Protein AF-A0A947EYY1-F1 (afdb_monomer_lite)

Structure (mmCIF, N/CA/C/O backbone):
data_AF-A0A947EYY1-F1
#
_entry.id   AF-A0A947EYY1-F1
#
loop_
_atom_site.group_PDB
_atom_site.id
_atom_site.type_symbol
_atom_site.label_atom_id
_atom_site.label_alt_id
_atom_site.label_comp_id
_atom_site.label_asym_id
_atom_site.label_entity_id
_atom_site.label_seq_id
_atom_site.pdbx_PDB_ins_code
_atom_site.Cartn_x
_atom_site.Cartn_y
_atom_site.Cartn_z
_atom_site.occupancy
_atom_site.B_iso_or_equiv
_atom_site.auth_seq_id
_atom_site.auth_comp_id
_atom_site.auth_asym_id
_atom_site.auth_atom_id
_atom_site.pdbx_PDB_model_num
ATOM 1 N N . MET A 1 1 ? -32.341 5.706 32.722 1.00 38.75 1 MET A N 1
ATOM 2 C CA . MET A 1 1 ? -32.971 4.474 33.244 1.00 38.75 1 MET A CA 1
ATOM 3 C C . MET A 1 1 ? -33.919 3.951 32.174 1.00 38.75 1 MET A C 1
ATOM 5 O O . MET A 1 1 ? -35.055 4.393 32.112 1.00 38.75 1 MET A O 1
ATOM 9 N N . ILE A 1 2 ? -33.427 3.088 31.287 1.00 31.81 2 ILE A N 1
ATOM 10 C CA . ILE A 1 2 ? -34.260 2.183 30.488 1.00 31.81 2 ILE A CA 1
ATOM 11 C C . ILE A 1 2 ? -33.563 0.832 30.614 1.00 31.81 2 ILE A C 1
ATOM 13 O O . ILE A 1 2 ? -32.453 0.639 30.130 1.00 31.81 2 ILE A O 1
ATOM 17 N N . THR A 1 3 ? -34.160 -0.021 31.432 1.00 40.16 3 THR A N 1
ATOM 18 C CA . THR A 1 3 ? -33.801 -1.420 31.645 1.00 40.16 3 THR A CA 1
ATOM 19 C C . THR A 1 3 ? -34.620 -2.250 30.673 1.00 40.16 3 THR A C 1
ATOM 21 O O . THR A 1 3 ? -35.830 -2.352 30.870 1.00 40.16 3 THR A O 1
ATOM 24 N N . ASP A 1 4 ? -33.971 -2.860 29.684 1.00 35.84 4 ASP A N 1
ATOM 25 C CA . ASP A 1 4 ? -34.603 -3.885 28.860 1.00 35.84 4 ASP A CA 1
ATOM 26 C C . ASP A 1 4 ? -34.279 -5.281 29.393 1.00 35.84 4 ASP A C 1
ATOM 28 O O . ASP A 1 4 ? -33.149 -5.642 29.734 1.00 35.84 4 ASP A O 1
ATOM 32 N N . ALA A 1 5 ? -35.358 -6.041 29.531 1.00 40.81 5 ALA A N 1
ATOM 33 C CA . ALA A 1 5 ? -35.450 -7.324 30.185 1.00 40.81 5 ALA A CA 1
ATOM 34 C C . ALA A 1 5 ? -34.893 -8.447 29.299 1.00 40.81 5 ALA A C 1
ATOM 36 O O . ALA A 1 5 ? -35.586 -8.949 28.421 1.00 40.81 5 ALA A O 1
ATOM 37 N N . ASN A 1 6 ? -33.649 -8.860 29.551 1.00 37.69 6 ASN A N 1
ATOM 38 C CA . ASN A 1 6 ? -33.204 -10.255 29.394 1.00 37.69 6 ASN A CA 1
ATOM 39 C C . ASN A 1 6 ? -31.826 -10.504 30.030 1.00 37.69 6 ASN A C 1
ATOM 41 O O . ASN A 1 6 ? -30.982 -11.231 29.506 1.00 37.69 6 ASN A O 1
ATOM 45 N N . THR A 1 7 ? -31.599 -9.931 31.212 1.00 43.09 7 THR A N 1
ATOM 46 C CA . THR A 1 7 ? -30.460 -10.246 32.078 1.00 43.09 7 THR A CA 1
ATOM 47 C C . THR A 1 7 ? -30.672 -11.616 32.726 1.00 43.09 7 THR A C 1
ATOM 49 O O . THR A 1 7 ? -30.818 -11.757 33.937 1.00 43.09 7 THR A O 1
ATOM 52 N N . ALA A 1 8 ? -30.657 -12.676 31.915 1.00 41.78 8 ALA A N 1
ATOM 53 C CA . ALA A 1 8 ? -30.119 -13.928 32.411 1.00 41.78 8 ALA A CA 1
ATOM 54 C C . ALA A 1 8 ? -28.670 -13.605 32.787 1.00 41.78 8 ALA A C 1
ATOM 56 O O . ALA A 1 8 ? -27.834 -13.413 31.907 1.00 41.78 8 ALA A O 1
ATOM 57 N N . SER A 1 9 ? -28.405 -13.431 34.086 1.00 45.50 9 SER A N 1
ATOM 58 C CA . SER A 1 9 ? -27.057 -13.312 34.631 1.00 45.50 9 SER A CA 1
ATOM 59 C C . SER A 1 9 ? -26.254 -14.526 34.180 1.00 45.50 9 SER A C 1
ATOM 61 O O . SER A 1 9 ? -26.245 -15.568 34.830 1.00 45.50 9 SER A O 1
ATOM 63 N N . ILE A 1 10 ? -25.585 -14.402 33.039 1.00 52.50 10 ILE A N 1
ATOM 64 C CA . ILE A 1 10 ? -24.498 -15.287 32.671 1.00 52.50 10 ILE A CA 1
ATOM 65 C C . ILE A 1 10 ? -23.438 -14.972 33.715 1.00 52.50 10 ILE A C 1
ATOM 67 O O . ILE A 1 10 ? -22.900 -13.873 33.728 1.00 52.50 10 ILE A O 1
ATOM 71 N N . THR A 1 11 ? -23.156 -15.909 34.614 1.00 50.78 11 THR A N 1
ATOM 72 C CA . THR A 1 11 ? -22.172 -15.794 35.705 1.00 50.78 11 THR A CA 1
ATOM 73 C C . THR A 1 11 ? -20.801 -15.241 35.255 1.00 50.78 11 THR A C 1
ATOM 75 O O . THR A 1 11 ? -20.022 -14.786 36.085 1.00 50.78 11 THR A O 1
ATOM 78 N N . GLY A 1 12 ? -20.519 -15.216 33.947 1.00 55.31 12 GLY A N 1
ATOM 79 C CA . GLY A 1 12 ? -19.342 -14.601 33.337 1.00 55.31 12 GLY A CA 1
ATOM 80 C C . GLY A 1 12 ? -19.397 -13.091 33.043 1.00 55.31 12 GLY A C 1
ATOM 81 O O . GLY A 1 12 ? -18.334 -12.530 32.822 1.00 55.31 12 GLY A O 1
ATOM 82 N N . THR A 1 13 ? -20.538 -12.386 33.042 1.00 62.12 13 THR A N 1
ATOM 83 C CA . THR A 1 13 ? -20.550 -10.942 32.688 1.00 62.12 13 THR A CA 1
ATOM 84 C C . THR A 1 13 ? -19.812 -10.073 33.704 1.00 62.12 13 THR A C 1
ATOM 86 O O . THR A 1 13 ? -18.998 -9.245 33.302 1.00 62.12 13 THR A O 1
ATOM 89 N N . LYS A 1 14 ? -19.971 -10.340 35.009 1.00 66.44 14 LYS A N 1
ATOM 90 C CA . LYS A 1 14 ? -19.226 -9.645 36.081 1.00 66.44 14 LYS A CA 1
ATOM 91 C C . LYS A 1 14 ? -17.709 -9.752 35.937 1.00 66.44 14 LYS A C 1
ATOM 93 O O . LYS A 1 14 ? -16.984 -8.856 36.355 1.00 66.44 14 LYS A O 1
ATOM 98 N N . GLN A 1 15 ? -17.219 -10.842 35.340 1.00 73.56 15 GLN A N 1
ATOM 99 C CA . GLN A 1 15 ? -15.791 -11.014 35.090 1.00 73.56 15 GLN A CA 1
ATOM 100 C C . GLN A 1 15 ? -15.267 -9.985 34.085 1.00 73.56 15 GLN A C 1
ATOM 102 O O . GLN A 1 15 ? -14.097 -9.645 34.159 1.00 73.56 15 GLN A O 1
ATOM 107 N N . PHE A 1 16 ? -16.097 -9.471 33.178 1.00 75.56 16 PHE A N 1
ATOM 108 C CA . PHE A 1 16 ? -15.659 -8.594 32.089 1.00 75.56 16 PHE A CA 1
ATOM 109 C C . PHE A 1 16 ? -16.118 -7.141 32.243 1.00 75.56 16 PHE A C 1
ATOM 111 O O . PHE A 1 16 ? -15.636 -6.289 31.506 1.00 75.56 16 PHE A O 1
ATOM 118 N N . GLU A 1 17 ? -16.984 -6.835 33.216 1.00 76.00 17 GLU A N 1
ATOM 119 C CA . GLU A 1 17 ? -17.448 -5.465 33.504 1.00 76.00 17 GLU A CA 1
ATOM 120 C C . GLU A 1 17 ? -16.282 -4.488 33.715 1.00 76.00 17 GLU A C 1
ATOM 122 O O . GLU A 1 17 ? -16.314 -3.375 33.211 1.00 76.00 17 GLU A O 1
ATOM 127 N N . HIS A 1 18 ? -15.201 -4.919 34.372 1.00 80.06 18 HIS A N 1
ATOM 128 C CA . HIS A 1 18 ? -14.027 -4.071 34.613 1.00 80.06 18 HIS A CA 1
ATOM 129 C C . HIS A 1 18 ? -13.204 -3.742 33.351 1.00 80.06 18 HIS A C 1
ATOM 131 O O . HIS A 1 18 ? -12.324 -2.886 33.412 1.00 80.06 18 HIS A O 1
ATOM 137 N N . LEU A 1 19 ? -13.452 -4.423 32.225 1.00 79.81 19 LEU A N 1
ATOM 138 C CA . LEU A 1 19 ? -12.771 -4.171 30.949 1.00 79.81 19 LEU A CA 1
ATOM 139 C C . LEU A 1 19 ? -13.428 -3.043 30.144 1.00 79.81 19 LEU A C 1
ATOM 141 O O . LEU A 1 19 ? -12.835 -2.567 29.178 1.00 79.81 19 LEU A O 1
ATOM 145 N N . VAL A 1 20 ? -14.644 -2.633 30.515 1.00 81.75 20 VAL A N 1
ATOM 146 C CA . VAL A 1 20 ? -15.422 -1.608 29.817 1.00 81.75 20 VAL A CA 1
ATOM 147 C C . VAL A 1 20 ? -15.721 -0.483 30.799 1.00 81.75 20 VAL A C 1
ATOM 149 O O . VAL A 1 20 ? -16.451 -0.674 31.763 1.00 81.75 20 VAL A O 1
ATOM 152 N N . SER A 1 21 ? -15.124 0.688 30.579 1.00 79.31 21 SER A N 1
ATOM 153 C CA . SER A 1 21 ? -15.225 1.817 31.516 1.00 79.31 21 SER A CA 1
ATOM 154 C C . SER A 1 21 ? -15.838 3.084 30.922 1.00 79.31 21 SER A C 1
ATOM 156 O O . SER A 1 21 ? -16.268 3.956 31.672 1.00 79.31 21 SER A O 1
ATOM 158 N N . THR A 1 22 ? -15.823 3.241 29.597 1.00 83.69 22 THR A N 1
ATOM 159 C CA . THR A 1 22 ? -16.252 4.484 28.918 1.00 83.69 22 THR A CA 1
ATOM 160 C C . THR A 1 22 ? -17.156 4.218 27.708 1.00 83.69 22 THR A C 1
ATOM 162 O O . THR A 1 22 ? -17.814 5.128 27.209 1.00 83.69 22 THR A O 1
ATOM 165 N N . GLY A 1 23 ? -17.208 2.971 27.248 1.00 87.44 23 GLY A N 1
ATOM 166 C CA . GLY A 1 23 ? -17.982 2.512 26.104 1.00 87.44 23 GLY A CA 1
ATOM 167 C C . GLY A 1 23 ? -17.423 1.189 25.595 1.00 87.44 23 GLY A C 1
ATOM 168 O O . GLY A 1 23 ? -16.207 0.980 25.581 1.00 87.44 23 GLY A O 1
ATOM 169 N N . GLY A 1 24 ? -18.296 0.262 25.214 1.00 87.69 24 GLY A N 1
ATOM 170 C CA . GLY A 1 24 ? -17.863 -1.058 24.779 1.00 87.69 24 GLY A CA 1
ATOM 171 C C . GLY A 1 24 ? -19.004 -2.018 24.495 1.00 87.69 24 GLY A C 1
ATOM 172 O O . GLY A 1 24 ? -20.123 -1.892 24.993 1.00 87.69 24 GLY A O 1
ATOM 173 N N . TYR A 1 25 ? -18.696 -3.013 23.673 1.00 89.62 25 TYR A N 1
ATOM 174 C CA . TYR A 1 25 ? -19.638 -4.044 23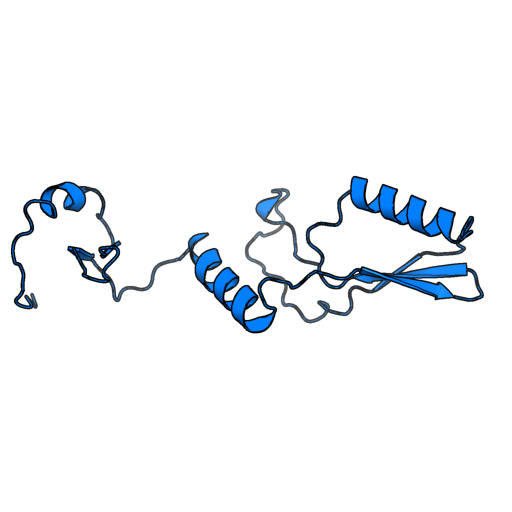.278 1.00 89.62 25 TYR A CA 1
ATOM 175 C C . TYR A 1 25 ? -18.927 -5.391 23.276 1.00 89.62 25 TYR A C 1
ATOM 177 O O . TYR A 1 25 ? -17.941 -5.580 22.565 1.00 89.62 25 TYR A O 1
ATOM 185 N N . ILE A 1 26 ? -19.416 -6.329 24.083 1.00 90.06 26 ILE A N 1
ATOM 186 C CA . ILE A 1 26 ? -18.902 -7.700 24.112 1.00 90.06 26 ILE A CA 1
ATOM 187 C C . ILE A 1 26 ? -19.983 -8.608 23.557 1.00 90.06 26 ILE A C 1
ATOM 189 O O . ILE A 1 26 ? -21.119 -8.581 24.021 1.00 90.06 26 ILE A O 1
ATOM 193 N N . ILE A 1 27 ? -19.616 -9.438 22.589 1.00 91.38 27 ILE A N 1
ATOM 194 C CA . ILE A 1 27 ? -20.515 -10.351 21.890 1.00 91.38 27 ILE A CA 1
ATOM 195 C C . ILE A 1 27 ? -19.895 -11.744 21.842 1.00 91.38 27 ILE A C 1
ATOM 197 O O . ILE A 1 27 ? -18.682 -11.910 21.730 1.00 91.38 27 ILE A O 1
ATOM 201 N N . THR A 1 28 ? -20.730 -12.769 21.951 1.00 90.81 28 THR A N 1
ATOM 202 C CA . THR A 1 28 ? -20.302 -14.155 21.731 1.00 90.81 28 THR A CA 1
ATOM 203 C C . THR A 1 28 ? -20.090 -14.425 20.241 1.00 90.81 28 THR A C 1
ATOM 205 O O . THR A 1 28 ? -20.689 -13.763 19.399 1.00 90.81 28 THR A O 1
ATOM 208 N N . ALA A 1 29 ? -19.338 -15.474 19.895 1.00 91.56 29 ALA A N 1
ATOM 209 C CA . ALA A 1 29 ? -19.210 -15.924 18.501 1.00 91.56 29 ALA A CA 1
ATOM 210 C C . ALA A 1 29 ? -20.567 -16.244 17.832 1.00 91.56 29 ALA A C 1
ATOM 212 O O . ALA A 1 29 ? -20.698 -16.146 16.619 1.00 91.56 29 ALA A O 1
ATOM 213 N N . ALA A 1 30 ? -21.590 -16.584 18.626 1.00 93.50 30 ALA A N 1
ATOM 214 C CA . ALA A 1 30 ? -22.961 -16.810 18.166 1.00 93.50 30 ALA A CA 1
ATOM 215 C C . ALA A 1 30 ? -23.780 -15.514 17.988 1.00 93.50 30 ALA A C 1
ATOM 217 O O . ALA A 1 30 ? -24.995 -15.575 17.826 1.00 93.50 30 ALA A O 1
ATOM 218 N N . GLY A 1 31 ? -23.157 -14.338 18.092 1.00 90.31 31 GLY A N 1
ATOM 219 C CA . GLY A 1 3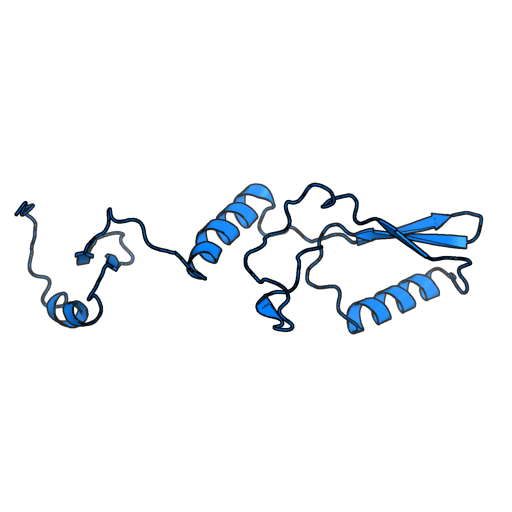1 ? -23.818 -13.050 17.890 1.00 90.31 31 GLY A CA 1
ATOM 220 C C . GLY A 1 31 ? -24.632 -12.537 19.086 1.00 90.31 31 GLY A C 1
ATOM 221 O O . GLY A 1 31 ? -25.331 -11.536 18.969 1.00 90.31 31 GLY A O 1
ATOM 222 N N . ARG A 1 32 ? -24.567 -13.194 20.252 1.00 90.81 32 ARG A N 1
ATOM 223 C CA . ARG A 1 32 ? -25.316 -12.756 21.447 1.00 90.81 32 ARG A CA 1
ATOM 224 C C . ARG A 1 32 ? -24.528 -11.720 22.258 1.00 90.81 32 ARG A C 1
ATOM 226 O O . ARG A 1 32 ? -23.405 -12.067 22.645 1.00 90.81 32 ARG A O 1
ATOM 233 N N . PRO A 1 33 ? -25.075 -10.523 22.547 1.00 87.75 33 PRO A N 1
ATOM 234 C CA . PRO A 1 33 ? -24.412 -9.536 23.396 1.00 87.75 33 PRO A CA 1
ATOM 235 C C . PRO A 1 33 ? -24.286 -10.030 24.842 1.00 87.75 33 PRO A C 1
ATOM 237 O O . PRO A 1 33 ? -25.186 -10.675 25.376 1.00 87.75 33 PRO A O 1
ATOM 240 N N . LEU A 1 34 ? -23.151 -9.719 25.465 1.00 88.38 34 LEU A N 1
ATOM 241 C CA . LEU A 1 34 ? -22.839 -9.945 26.877 1.00 88.38 34 LEU A CA 1
ATOM 242 C C . LEU A 1 34 ? -22.720 -8.621 27.641 1.00 88.38 34 LEU A C 1
ATOM 244 O O . LEU A 1 34 ? -23.148 -8.547 28.787 1.00 88.38 34 LEU A O 1
ATOM 248 N N . ILE A 1 35 ? -22.148 -7.589 27.010 1.00 88.00 35 ILE A N 1
ATOM 249 C CA . ILE A 1 35 ? -22.026 -6.229 27.557 1.00 88.00 35 ILE A CA 1
ATOM 250 C C . ILE A 1 35 ? -22.384 -5.231 26.460 1.00 88.00 35 ILE A C 1
ATOM 252 O O . ILE A 1 35 ? -21.966 -5.403 25.314 1.00 88.00 35 ILE A O 1
ATOM 256 N N . GLN A 1 36 ? -23.138 -4.197 26.829 1.00 89.31 36 GLN A N 1
ATOM 257 C CA . GLN A 1 36 ? -23.464 -3.048 25.990 1.00 89.31 36 GLN A CA 1
ATOM 258 C C . GLN A 1 36 ? -23.335 -1.786 26.846 1.00 89.31 36 GLN A C 1
ATOM 260 O O . GLN A 1 36 ? -24.127 -1.596 27.765 1.00 89.31 36 GLN A O 1
ATOM 265 N N . ASP A 1 37 ? -22.348 -0.945 26.557 1.00 88.75 37 ASP A N 1
ATOM 266 C CA . ASP A 1 37 ? -22.123 0.328 27.246 1.00 88.75 37 ASP A CA 1
ATOM 267 C C . ASP A 1 37 ? -21.860 1.438 26.219 1.00 88.75 37 ASP A C 1
ATOM 269 O O . ASP A 1 37 ? -21.038 1.261 25.319 1.00 88.75 37 ASP A O 1
ATOM 273 N N . ASN A 1 38 ? -22.598 2.550 26.313 1.00 90.62 38 ASN A N 1
ATOM 274 C CA . ASN A 1 38 ? -22.548 3.706 25.399 1.00 90.62 38 ASN A CA 1
ATOM 275 C C . ASN A 1 38 ? -22.538 3.369 23.890 1.00 90.62 38 ASN A C 1
ATOM 277 O O . ASN A 1 38 ? -21.935 4.070 23.085 1.00 90.62 38 ASN A O 1
ATOM 281 N N . VAL A 1 39 ? -23.242 2.310 23.477 1.00 89.00 39 VAL A N 1
ATOM 282 C CA . VAL A 1 39 ? -23.181 1.758 22.104 1.00 89.00 39 VAL A CA 1
ATOM 283 C C . VAL A 1 39 ? -23.733 2.671 20.998 1.00 89.00 39 VAL A C 1
ATOM 285 O O . VAL A 1 39 ? -23.564 2.370 19.820 1.00 89.00 39 VAL A O 1
ATOM 288 N N . HIS A 1 40 ? -24.416 3.756 21.361 1.00 90.81 40 HIS A N 1
ATOM 289 C CA . HIS A 1 40 ? -24.962 4.744 20.424 1.00 90.81 40 HIS A CA 1
ATOM 290 C C . HIS A 1 40 ? -24.173 6.059 20.408 1.00 90.81 40 HIS A C 1
ATOM 292 O O . HIS A 1 40 ? -24.502 6.947 19.624 1.00 90.81 40 HIS A O 1
ATOM 298 N N . GLU A 1 41 ? -23.145 6.184 21.250 1.00 92.88 41 GLU A N 1
ATOM 299 C CA . GLU A 1 41 ? -22.277 7.357 21.277 1.00 92.88 41 GLU A CA 1
ATOM 300 C C . GLU A 1 41 ? -21.197 7.230 20.186 1.00 92.88 41 GLU A C 1
ATOM 302 O O . GLU A 1 41 ? -20.581 6.166 20.050 1.00 92.88 41 GLU A O 1
ATOM 307 N N . PRO A 1 42 ? -20.946 8.275 19.380 1.00 91.88 42 PRO A N 1
ATOM 308 C CA . PRO A 1 42 ? -19.847 8.263 18.425 1.00 91.88 42 PRO A CA 1
ATOM 309 C C . PRO A 1 42 ? -18.488 8.386 19.134 1.00 91.88 42 PRO A C 1
ATOM 311 O O . PRO A 1 42 ? -18.255 9.300 19.920 1.00 91.88 42 PRO A O 1
ATOM 314 N N . PHE A 1 43 ? -17.548 7.509 18.780 1.00 91.94 43 PHE A N 1
ATOM 315 C CA . PHE A 1 43 ? -16.157 7.553 19.246 1.00 91.94 43 PHE A CA 1
ATOM 316 C C . PHE A 1 43 ? -15.189 7.730 18.073 1.00 91.94 43 PHE A C 1
ATOM 318 O O . PHE A 1 43 ? -15.486 7.343 16.942 1.00 91.94 43 PHE A O 1
ATOM 325 N N . ILE A 1 44 ? -13.994 8.264 18.346 1.00 92.44 44 ILE A N 1
ATOM 326 C CA . ILE A 1 44 ? -12.895 8.274 17.372 1.00 92.44 44 ILE A CA 1
ATOM 327 C C . ILE A 1 44 ? -12.396 6.828 17.215 1.00 92.44 44 ILE A C 1
ATOM 329 O O . ILE A 1 44 ? -11.877 6.264 18.178 1.00 92.44 44 ILE A O 1
ATOM 333 N N . PRO A 1 45 ? -12.504 6.208 16.026 1.00 93.00 45 PRO A N 1
ATOM 334 C CA . PRO A 1 45 ? -12.204 4.785 15.866 1.00 93.00 45 PRO A CA 1
ATOM 335 C C . PRO A 1 45 ? -10.703 4.470 15.956 1.00 93.00 45 PRO A C 1
ATOM 337 O O . PRO A 1 45 ? -10.321 3.312 16.151 1.00 93.00 45 PRO A O 1
ATOM 340 N N . ALA A 1 46 ? -9.833 5.472 15.785 1.00 92.50 46 ALA A N 1
ATOM 341 C CA . ALA A 1 46 ? -8.395 5.279 15.614 1.00 92.50 46 ALA A CA 1
ATOM 342 C C . ALA A 1 46 ? -8.126 4.143 14.603 1.00 92.50 46 ALA A C 1
ATOM 344 O O . ALA A 1 46 ? -8.791 4.052 13.572 1.00 92.50 46 ALA A O 1
ATOM 345 N N . SER A 1 47 ? -7.199 3.227 14.893 1.00 95.81 47 SER A N 1
ATOM 346 C CA . SER A 1 47 ? -6.883 2.121 13.981 1.00 95.81 47 SER A CA 1
ATOM 347 C C . SER A 1 47 ? -7.994 1.076 13.808 1.00 95.81 47 SER A C 1
ATOM 349 O O . SER A 1 47 ? -7.878 0.267 12.890 1.00 95.81 47 SER A O 1
ATOM 351 N N . THR A 1 48 ? -9.083 1.092 14.590 1.00 95.19 48 THR A N 1
ATOM 352 C CA . THR A 1 48 ? -10.217 0.170 14.353 1.00 95.19 48 THR A CA 1
ATOM 353 C C . THR A 1 48 ? -10.936 0.455 13.034 1.00 95.19 48 THR A C 1
ATOM 355 O O . THR A 1 48 ? -11.515 -0.461 12.452 1.00 95.19 48 THR A O 1
ATOM 358 N N . ILE A 1 49 ? -10.793 1.670 12.482 1.00 96.19 49 ILE A N 1
ATOM 359 C CA . ILE A 1 49 ? -11.304 2.021 11.148 1.00 96.19 49 ILE A CA 1
ATOM 360 C C . ILE A 1 49 ? -10.786 1.078 10.055 1.00 96.19 49 ILE A C 1
ATOM 362 O O . ILE A 1 49 ? -11.489 0.802 9.085 1.00 96.19 49 ILE A O 1
ATOM 366 N N . LYS A 1 50 ? -9.589 0.503 10.250 1.00 96.44 50 LYS A N 1
ATOM 367 C CA . LYS A 1 50 ? -8.973 -0.438 9.310 1.00 96.44 50 LYS A CA 1
ATOM 368 C C . LYS A 1 50 ? -9.838 -1.677 9.077 1.00 96.44 50 LYS A C 1
ATOM 370 O O . LYS A 1 50 ? -9.730 -2.266 8.008 1.00 96.44 50 LYS A O 1
ATOM 375 N N . ILE A 1 51 ? -10.712 -2.057 10.016 1.00 97.56 51 ILE A N 1
ATOM 376 C CA . ILE A 1 51 ? -11.661 -3.166 9.828 1.00 97.56 51 ILE A CA 1
ATOM 377 C C . ILE A 1 51 ? -12.643 -2.831 8.698 1.00 97.56 51 ILE A C 1
ATOM 379 O O . ILE A 1 51 ? -12.774 -3.606 7.752 1.00 97.56 51 ILE A O 1
ATOM 383 N N . ALA A 1 52 ? -13.280 -1.658 8.756 1.00 97.31 52 ALA A N 1
ATOM 384 C CA . ALA A 1 52 ? -14.221 -1.212 7.730 1.00 97.31 52 ALA A CA 1
ATOM 385 C C . ALA A 1 52 ? -13.525 -0.999 6.376 1.00 97.31 52 ALA A C 1
ATOM 387 O O . ALA A 1 52 ? -14.022 -1.458 5.350 1.00 97.31 52 ALA A O 1
ATOM 388 N N . THR A 1 53 ? -12.338 -0.381 6.373 1.00 96.62 53 THR A N 1
ATOM 389 C CA . THR A 1 53 ? -11.536 -0.202 5.151 1.00 96.62 53 THR A CA 1
ATOM 390 C C . THR A 1 53 ? -11.142 -1.541 4.524 1.00 96.62 53 THR A C 1
ATOM 392 O O . THR A 1 53 ? -11.230 -1.693 3.309 1.00 96.62 53 THR A O 1
ATOM 395 N N . SER A 1 54 ? -10.747 -2.530 5.334 1.00 97.81 54 SER A N 1
ATOM 396 C CA . SER A 1 54 ? -10.372 -3.863 4.841 1.00 97.81 54 SER A CA 1
ATOM 397 C C . SER A 1 54 ? -11.565 -4.595 4.234 1.00 97.81 54 SER A C 1
ATOM 399 O O . SER A 1 54 ? -11.426 -5.213 3.183 1.00 97.81 54 SER A O 1
ATOM 401 N N . LEU A 1 55 ? -12.742 -4.502 4.864 1.00 98.38 55 LEU A N 1
ATOM 402 C CA . LEU A 1 55 ? -13.972 -5.070 4.313 1.00 98.38 55 LEU A CA 1
ATOM 403 C C . LEU A 1 55 ? -14.314 -4.433 2.960 1.00 98.38 55 LEU A C 1
ATOM 405 O O . LEU A 1 55 ? -14.502 -5.156 1.987 1.00 98.38 55 LEU A O 1
ATOM 409 N N . ALA A 1 56 ? -14.302 -3.100 2.876 1.00 98.25 56 ALA A N 1
ATOM 410 C CA . ALA A 1 56 ? -14.560 -2.388 1.627 1.00 98.25 56 ALA A CA 1
ATOM 411 C C . ALA A 1 56 ? -13.559 -2.776 0.525 1.00 98.25 56 ALA A C 1
ATOM 413 O O . ALA A 1 56 ? -13.955 -3.024 -0.612 1.00 98.25 56 ALA A O 1
ATOM 414 N N . ALA A 1 57 ? -12.269 -2.892 0.854 1.00 97.19 57 ALA A N 1
ATOM 415 C CA . ALA A 1 57 ? -11.252 -3.339 -0.095 1.00 97.19 57 ALA A CA 1
ATOM 416 C C . ALA A 1 57 ? -11.528 -4.765 -0.602 1.00 97.19 57 ALA A C 1
ATOM 418 O O . ALA A 1 57 ? -11.442 -5.015 -1.803 1.00 97.19 57 ALA A O 1
ATOM 419 N N . LEU A 1 58 ? -11.905 -5.690 0.285 1.00 98.25 58 LEU A N 1
ATOM 420 C CA . LEU A 1 58 ? -12.248 -7.061 -0.095 1.00 98.25 58 LEU A CA 1
ATOM 421 C C . LEU A 1 58 ? -13.507 -7.134 -0.966 1.00 98.25 58 LEU A C 1
ATOM 423 O O . LEU A 1 58 ? -13.528 -7.924 -1.906 1.00 98.25 58 LEU A O 1
ATOM 427 N N . GLU A 1 59 ? -14.532 -6.329 -0.687 1.00 98.25 59 GLU A N 1
ATOM 428 C CA . GLU A 1 59 ? -15.776 -6.309 -1.469 1.00 98.25 59 GLU A CA 1
ATOM 429 C C . GLU A 1 59 ? -15.601 -5.652 -2.844 1.00 98.25 59 GLU A C 1
ATOM 431 O O . GLU A 1 59 ? -16.127 -6.155 -3.836 1.00 98.25 59 GLU A O 1
ATOM 436 N N . ILE A 1 60 ? -14.850 -4.548 -2.918 1.00 98.00 60 ILE A N 1
ATOM 437 C CA . ILE A 1 60 ? -14.674 -3.763 -4.149 1.00 98.00 60 ILE A CA 1
ATOM 438 C C . ILE A 1 60 ? -13.606 -4.381 -5.058 1.00 98.00 60 ILE A C 1
ATOM 440 O O . ILE A 1 60 ? -13.807 -4.484 -6.267 1.00 98.00 60 ILE A O 1
ATOM 444 N N . LEU A 1 61 ? -12.457 -4.766 -4.496 1.00 97.12 61 LEU A N 1
ATOM 445 C CA . LEU A 1 61 ? -11.299 -5.235 -5.266 1.00 97.12 61 LEU A CA 1
ATOM 446 C C . LEU A 1 61 ? -11.233 -6.766 -5.348 1.00 97.12 61 LEU A C 1
ATOM 448 O O . LEU A 1 61 ? -10.697 -7.320 -6.311 1.00 97.12 61 LEU A O 1
ATOM 452 N N . GLY A 1 62 ? -11.783 -7.458 -4.350 1.00 98.25 62 GLY A N 1
ATOM 453 C CA . GLY A 1 62 ? -11.684 -8.905 -4.210 1.00 98.25 62 GLY A CA 1
ATOM 454 C C . GLY A 1 62 ? -10.400 -9.362 -3.496 1.00 98.25 62 GLY A C 1
ATOM 455 O O . GLY A 1 62 ? -9.371 -8.684 -3.529 1.00 98.25 62 GLY A O 1
ATOM 456 N N . PRO A 1 63 ? -10.399 -10.570 -2.901 1.00 97.62 63 PRO A N 1
ATOM 457 C CA . PRO A 1 63 ? -9.254 -11.101 -2.145 1.00 97.62 63 PRO A CA 1
ATOM 458 C C . PRO A 1 63 ? -8.022 -11.403 -3.017 1.00 97.62 63 PRO A C 1
ATOM 460 O O . PRO A 1 63 ? -6.904 -11.541 -2.519 1.00 97.62 63 PRO A O 1
ATOM 463 N N . ASN A 1 64 ? -8.218 -11.518 -4.331 1.00 98.00 64 ASN A N 1
ATOM 464 C CA . ASN A 1 64 ? -7.161 -11.816 -5.293 1.00 98.00 64 ASN A CA 1
ATOM 465 C C . ASN A 1 64 ? -6.626 -10.566 -6.000 1.00 98.00 64 ASN A C 1
ATOM 467 O O . ASN A 1 64 ? -5.785 -10.703 -6.888 1.00 98.00 64 ASN A O 1
ATOM 471 N N . TYR A 1 65 ? -7.085 -9.367 -5.624 1.00 97.12 65 TYR A N 1
ATOM 472 C CA . TYR A 1 65 ? -6.558 -8.134 -6.191 1.00 97.12 65 TYR A CA 1
ATOM 473 C C . TYR A 1 65 ? -5.046 -8.042 -5.982 1.00 97.12 65 TYR A C 1
ATOM 475 O O . TYR A 1 65 ? -4.504 -8.440 -4.945 1.00 97.12 65 TYR A O 1
ATOM 483 N N . ARG A 1 66 ? -4.355 -7.529 -6.994 1.00 95.56 66 ARG A N 1
ATOM 484 C CA . ARG A 1 66 ? -2.935 -7.202 -6.941 1.00 95.56 66 ARG A CA 1
ATOM 485 C C . ARG A 1 66 ? -2.772 -5.817 -7.530 1.00 95.56 66 ARG A C 1
ATOM 487 O O . ARG A 1 66 ? -3.311 -5.540 -8.602 1.00 95.56 66 ARG A O 1
ATOM 494 N N . TYR A 1 67 ? -2.029 -4.974 -6.826 1.00 94.31 67 TYR A N 1
ATOM 495 C CA . TYR A 1 67 ? -1.625 -3.690 -7.365 1.00 94.31 67 TYR A CA 1
ATOM 496 C C . TYR A 1 67 ? -0.779 -3.892 -8.621 1.00 94.31 67 TYR A C 1
ATOM 498 O O . TYR A 1 67 ? -0.160 -4.939 -8.833 1.00 94.31 67 TYR A O 1
ATOM 506 N N . LYS A 1 68 ? -0.806 -2.886 -9.490 1.00 92.25 68 LYS A N 1
ATOM 507 C CA . LYS A 1 68 ? -0.090 -2.890 -10.758 1.00 92.25 68 LYS A CA 1
ATOM 508 C C . LYS A 1 68 ? 0.840 -1.689 -10.792 1.00 92.25 68 LYS A C 1
ATOM 510 O O . LYS A 1 68 ? 0.436 -0.586 -10.453 1.00 92.25 68 LYS A O 1
ATOM 515 N N . THR A 1 69 ? 2.030 -1.896 -11.330 1.00 94.12 69 THR A N 1
ATOM 516 C CA . THR A 1 69 ? 2.917 -0.819 -11.774 1.00 94.12 69 THR A CA 1
ATOM 517 C C . THR A 1 69 ? 3.255 -1.097 -13.230 1.00 94.12 69 THR A C 1
ATOM 519 O O . THR A 1 69 ? 3.675 -2.205 -13.575 1.00 94.12 69 THR A O 1
ATOM 522 N N . ALA A 1 70 ? 2.972 -0.144 -14.117 1.00 95.00 70 ALA A N 1
ATOM 523 C CA . ALA A 1 70 ? 3.146 -0.326 -15.556 1.00 95.00 70 ALA A CA 1
ATOM 524 C C . ALA A 1 70 ? 4.390 0.406 -16.058 1.00 95.00 70 ALA A C 1
ATOM 526 O O . ALA A 1 70 ? 4.668 1.525 -15.641 1.00 95.00 70 ALA A O 1
ATOM 527 N N . PHE A 1 71 ? 5.100 -0.223 -16.993 1.00 95.56 71 PHE A N 1
ATOM 528 C CA . PHE A 1 71 ? 6.323 0.303 -17.589 1.00 95.56 71 PHE A CA 1
ATOM 529 C C . PHE A 1 71 ? 6.143 0.396 -19.102 1.00 95.56 71 PHE A C 1
ATOM 531 O O . PHE A 1 71 ? 5.810 -0.602 -19.747 1.00 95.56 71 PHE A O 1
ATOM 538 N N . TYR A 1 72 ? 6.389 1.577 -19.658 1.00 95.81 72 TYR A N 1
ATOM 539 C CA . TYR A 1 72 ? 6.324 1.857 -21.089 1.00 95.81 72 TYR A CA 1
ATOM 540 C C . TYR A 1 72 ? 7.648 2.469 -21.535 1.00 95.81 72 TYR A C 1
ATOM 542 O O . TYR A 1 72 ? 8.199 3.320 -20.843 1.00 95.81 72 TYR A O 1
ATOM 550 N N . LEU A 1 73 ? 8.160 2.043 -22.685 1.00 96.38 73 LEU A N 1
ATOM 551 C CA . LEU A 1 73 ? 9.381 2.587 -23.270 1.00 96.38 73 LEU A CA 1
ATOM 552 C C . LEU A 1 73 ? 9.021 3.249 -24.600 1.00 96.38 73 LEU A C 1
ATOM 554 O O . LEU A 1 73 ? 8.397 2.599 -25.438 1.00 96.38 73 LEU A O 1
ATOM 558 N N . SER A 1 74 ? 9.377 4.522 -24.771 1.00 95.50 74 SER A N 1
ATOM 559 C CA . SER A 1 74 ? 9.235 5.215 -26.055 1.00 95.50 74 SER A CA 1
ATOM 560 C C . SER A 1 74 ? 10.380 4.873 -27.013 1.00 95.50 74 SER A C 1
ATOM 562 O O . SER A 1 74 ? 11.426 4.371 -26.593 1.00 95.50 74 SER A O 1
ATOM 564 N N . ASP A 1 75 ? 10.209 5.209 -28.292 1.00 93.69 75 ASP A N 1
ATOM 565 C CA . ASP A 1 75 ? 11.251 5.038 -29.315 1.00 93.69 75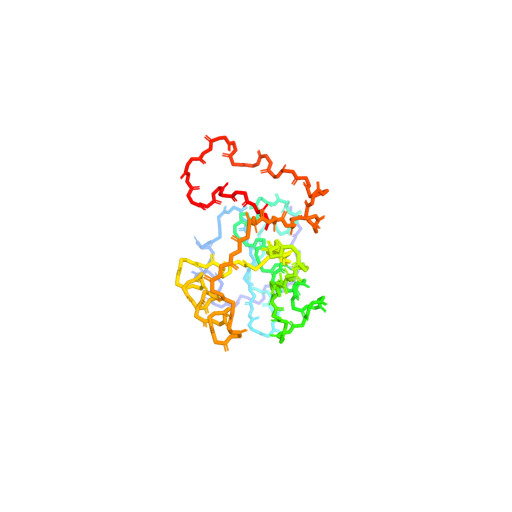 ASP A CA 1
ATOM 566 C C . ASP A 1 75 ? 12.514 5.869 -29.012 1.00 93.69 75 ASP A C 1
ATOM 568 O O . ASP A 1 75 ? 13.629 5.422 -29.274 1.00 93.69 75 ASP A O 1
ATOM 572 N N . ASP A 1 76 ? 12.359 7.022 -28.349 1.00 95.19 76 ASP A N 1
ATOM 573 C CA . ASP A 1 76 ? 13.458 7.882 -27.880 1.00 95.19 76 ASP A CA 1
ATOM 574 C C . ASP A 1 76 ? 14.108 7.388 -26.569 1.00 95.19 76 ASP A C 1
ATOM 576 O O . ASP A 1 76 ? 14.840 8.124 -25.904 1.00 95.19 76 ASP A O 1
ATOM 580 N N . ALA A 1 77 ? 13.831 6.144 -26.166 1.00 95.19 77 ALA A N 1
ATOM 581 C CA . ALA A 1 77 ? 14.315 5.505 -24.943 1.00 95.19 77 ALA A CA 1
ATOM 582 C C . ALA A 1 77 ? 13.888 6.198 -23.633 1.00 95.19 77 ALA A C 1
ATOM 584 O O . ALA A 1 77 ? 14.585 6.091 -22.620 1.00 95.19 77 ALA A O 1
ATOM 585 N N . VAL A 1 78 ? 12.738 6.878 -23.619 1.00 97.94 78 VAL A N 1
ATOM 586 C CA . VAL A 1 78 ? 12.149 7.428 -22.388 1.00 97.94 78 VAL A CA 1
ATOM 587 C C . VAL A 1 78 ? 11.351 6.334 -21.683 1.00 97.94 78 VAL A C 1
ATOM 589 O O . VAL A 1 78 ? 10.436 5.754 -22.271 1.00 97.94 78 VAL A O 1
ATOM 592 N N . LEU A 1 79 ? 11.683 6.054 -20.420 1.00 97.38 79 LEU A N 1
ATOM 593 C CA . LEU A 1 79 ? 10.960 5.093 -19.588 1.00 97.38 79 LEU A CA 1
ATOM 594 C C . LEU A 1 79 ? 9.849 5.805 -18.812 1.00 97.38 79 LEU A C 1
ATOM 596 O O . LEU A 1 79 ? 10.119 6.558 -17.880 1.00 97.38 79 LEU A O 1
ATOM 600 N N . CYS A 1 80 ? 8.601 5.535 -19.170 1.00 97.44 80 CYS A N 1
ATOM 601 C CA . CYS A 1 80 ? 7.439 5.974 -18.411 1.00 97.44 80 CYS A CA 1
ATOM 602 C C . CYS A 1 80 ? 7.010 4.880 -17.424 1.00 97.44 80 CYS A C 1
ATOM 604 O O . CYS A 1 80 ? 6.796 3.728 -17.816 1.00 97.44 80 CYS A O 1
ATOM 606 N N . ILE A 1 81 ? 6.888 5.243 -16.149 1.00 95.75 81 ILE A N 1
ATOM 607 C CA . ILE A 1 81 ? 6.467 4.372 -15.052 1.00 95.75 81 ILE A CA 1
ATOM 608 C C . ILE A 1 81 ? 5.144 4.910 -14.523 1.00 95.75 81 ILE A C 1
ATOM 610 O O . ILE A 1 81 ? 5.103 6.002 -13.965 1.00 95.75 81 ILE A O 1
ATOM 614 N N . LYS A 1 82 ? 4.068 4.139 -14.683 1.00 95.50 82 LYS A N 1
ATOM 615 C CA . LYS A 1 82 ? 2.749 4.488 -14.156 1.00 95.50 82 LYS A CA 1
ATOM 616 C C . LYS A 1 82 ? 2.447 3.692 -12.896 1.00 95.50 82 LYS A C 1
ATOM 618 O O . LYS A 1 82 ? 2.320 2.462 -12.960 1.00 95.50 82 LYS A O 1
ATOM 623 N N . GLY A 1 83 ? 2.328 4.402 -11.779 1.00 93.12 83 GLY A N 1
ATOM 624 C CA . GLY A 1 83 ? 1.920 3.848 -10.494 1.00 93.12 83 GLY A CA 1
ATOM 625 C C . GLY A 1 83 ? 0.403 3.692 -10.417 1.00 93.12 83 GLY A C 1
ATOM 626 O O . GLY A 1 83 ? -0.346 4.521 -10.931 1.00 93.12 83 GLY A O 1
ATOM 627 N N . TYR A 1 84 ? -0.055 2.612 -9.783 1.00 92.62 84 TYR A N 1
ATOM 628 C CA . TYR A 1 84 ? -1.469 2.430 -9.434 1.00 92.62 84 TYR A CA 1
ATOM 629 C C . TYR A 1 84 ? -1.664 2.223 -7.920 1.00 92.62 84 TYR A C 1
ATOM 631 O O . TYR A 1 84 ? -2.626 1.576 -7.504 1.00 92.62 84 TYR A O 1
ATOM 639 N N . GLY A 1 85 ? -0.742 2.756 -7.107 1.00 91.19 85 GLY A N 1
ATOM 640 C CA . GLY A 1 85 ? -0.836 2.780 -5.641 1.00 91.19 85 GLY A CA 1
ATOM 641 C C . GLY A 1 85 ? -0.338 1.512 -4.963 1.00 91.19 85 GLY A C 1
ATOM 642 O O . GLY A 1 85 ? -0.916 1.093 -3.967 1.00 91.19 85 GLY A O 1
ATOM 643 N N . ASP A 1 86 ? 0.674 0.856 -5.537 1.00 93.00 86 ASP A N 1
ATOM 644 C CA . ASP A 1 86 ? 1.281 -0.341 -4.954 1.00 93.00 86 ASP A CA 1
ATOM 645 C C . ASP A 1 86 ? 2.045 0.007 -3.661 1.00 93.00 86 ASP A C 1
ATOM 647 O O . ASP A 1 86 ? 3.109 0.626 -3.742 1.00 93.00 86 ASP A O 1
ATOM 651 N N . PRO A 1 87 ? 1.568 -0.416 -2.473 1.00 91.06 87 PRO A N 1
ATOM 652 C CA . PRO A 1 87 ? 2.232 -0.101 -1.212 1.00 91.06 87 PRO A CA 1
ATOM 653 C C . PRO A 1 87 ? 3.493 -0.953 -0.975 1.00 91.06 87 PRO A C 1
ATOM 655 O O . PRO A 1 87 ? 4.133 -0.817 0.065 1.00 91.06 87 PRO A O 1
ATOM 658 N N . SER A 1 88 ? 3.833 -1.869 -1.892 1.00 90.62 88 SER A N 1
ATOM 659 C CA . SER A 1 88 ? 4.952 -2.812 -1.769 1.00 90.62 88 SER A CA 1
ATOM 660 C C . SER A 1 88 ? 6.174 -2.462 -2.626 1.00 90.62 88 SER A C 1
ATOM 662 O O . SER A 1 88 ? 7.101 -3.265 -2.730 1.00 90.62 88 SER A O 1
ATOM 664 N N . LEU A 1 89 ? 6.217 -1.262 -3.216 1.00 89.88 89 LEU A N 1
ATOM 665 C CA . LEU A 1 89 ? 7.356 -0.803 -4.015 1.00 89.88 89 LEU A CA 1
ATOM 666 C C . LEU A 1 89 ? 8.555 -0.417 -3.125 1.00 89.88 89 LEU A C 1
ATOM 668 O O . LEU A 1 89 ? 8.799 0.756 -2.851 1.00 89.88 89 LEU A O 1
ATOM 672 N N . THR A 1 90 ? 9.305 -1.418 -2.663 1.00 91.81 90 THR A N 1
ATOM 673 C CA . THR A 1 90 ? 10.519 -1.241 -1.849 1.00 91.81 90 THR A CA 1
ATOM 674 C C . THR A 1 90 ? 11.784 -1.086 -2.701 1.00 91.81 90 THR A C 1
ATOM 676 O O . THR A 1 90 ? 11.770 -1.278 -3.920 1.00 91.81 90 THR A O 1
ATOM 679 N N . SER A 1 91 ? 12.917 -0.785 -2.059 1.00 92.50 91 SER A N 1
ATOM 680 C CA . SER A 1 91 ? 14.234 -0.754 -2.713 1.00 92.50 91 SER A CA 1
ATOM 681 C C . SER A 1 91 ? 14.578 -2.081 -3.401 1.00 92.50 91 SER A C 1
ATOM 683 O O . SER A 1 91 ? 15.094 -2.086 -4.515 1.00 92.50 91 SER A O 1
ATOM 685 N N . GLU A 1 92 ? 14.234 -3.210 -2.785 1.00 94.44 92 GLU A N 1
ATOM 686 C CA . GLU A 1 92 ? 14.430 -4.547 -3.351 1.00 94.44 92 GLU A CA 1
ATOM 687 C C . GLU A 1 92 ? 13.552 -4.759 -4.593 1.00 94.44 92 GLU A C 1
ATOM 689 O O . GLU A 1 92 ? 14.022 -5.280 -5.605 1.00 94.44 92 GLU A O 1
ATOM 694 N N . ALA A 1 93 ? 12.302 -4.281 -4.569 1.00 92.62 93 ALA A N 1
ATOM 695 C CA . ALA A 1 93 ? 11.425 -4.329 -5.738 1.00 92.62 93 ALA A CA 1
ATOM 696 C C . ALA A 1 93 ? 12.006 -3.523 -6.918 1.00 92.62 93 ALA A C 1
ATOM 698 O O . ALA A 1 93 ? 11.900 -3.942 -8.073 1.00 92.62 93 ALA A O 1
ATOM 699 N N . ILE A 1 94 ? 12.683 -2.397 -6.651 1.00 92.19 94 ILE A N 1
ATOM 700 C CA . ILE A 1 94 ? 13.388 -1.619 -7.684 1.00 92.19 94 ILE A CA 1
ATOM 701 C C . ILE A 1 94 ? 14.518 -2.443 -8.318 1.00 92.19 94 ILE A C 1
ATOM 703 O O . ILE A 1 94 ? 14.668 -2.431 -9.544 1.00 92.19 94 ILE A O 1
ATOM 707 N N . GLU A 1 95 ? 15.293 -3.191 -7.531 1.00 94.94 95 GLU A N 1
ATOM 708 C CA . GLU A 1 95 ? 16.329 -4.079 -8.074 1.00 94.94 95 GLU A CA 1
ATOM 709 C C . GLU A 1 95 ? 15.730 -5.144 -9.003 1.00 94.94 95 GLU A C 1
ATOM 711 O O . GLU A 1 95 ? 16.235 -5.365 -10.112 1.00 94.94 95 GLU A O 1
ATOM 716 N N . GLU A 1 96 ? 14.611 -5.755 -8.605 1.00 94.69 96 GLU A N 1
ATOM 717 C CA . GLU A 1 96 ? 13.887 -6.727 -9.428 1.00 94.69 96 GLU A CA 1
ATOM 718 C C . GLU A 1 96 ? 13.383 -6.117 -10.744 1.00 94.69 96 GLU A C 1
ATOM 720 O O . GLU A 1 96 ? 13.546 -6.722 -11.812 1.00 94.69 96 GLU A O 1
ATOM 725 N N . ILE A 1 97 ? 12.842 -4.895 -10.697 1.00 93.62 97 ILE A N 1
ATOM 726 C CA . ILE A 1 97 ? 12.412 -4.137 -11.880 1.00 93.62 97 ILE A CA 1
ATOM 727 C C . ILE A 1 97 ? 13.596 -3.916 -12.827 1.00 93.62 97 ILE A C 1
ATOM 729 O O . ILE A 1 97 ? 13.499 -4.209 -14.023 1.00 93.62 97 ILE A O 1
ATOM 733 N N . VAL A 1 98 ? 14.743 -3.460 -12.318 1.00 94.06 98 VAL A N 1
ATOM 734 C CA . VAL A 1 98 ? 15.946 -3.232 -13.134 1.00 94.06 98 VAL A CA 1
ATOM 735 C C . VAL A 1 98 ? 16.431 -4.532 -13.780 1.00 94.06 98 VAL A C 1
ATOM 737 O O . VAL A 1 98 ? 16.795 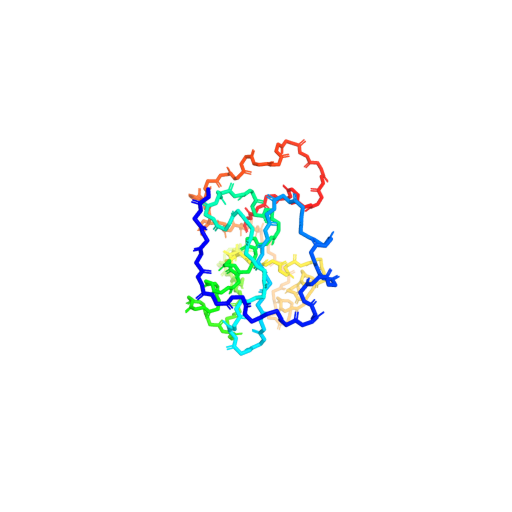-4.545 -14.962 1.00 94.06 98 VAL A O 1
ATOM 740 N N . LEU A 1 99 ? 16.417 -5.646 -13.045 1.00 95.94 99 LEU A N 1
ATOM 741 C CA . LEU A 1 99 ? 16.754 -6.961 -13.592 1.00 95.94 99 LEU A CA 1
ATOM 742 C C . LEU A 1 99 ? 15.771 -7.384 -14.692 1.00 95.94 99 LEU A C 1
ATOM 744 O O . LEU A 1 99 ? 16.200 -7.902 -15.727 1.00 95.94 99 LEU A O 1
ATOM 748 N N . ALA A 1 100 ? 14.472 -7.139 -14.510 1.00 94.94 100 ALA A N 1
ATOM 749 C CA . ALA A 1 100 ? 13.450 -7.427 -15.512 1.00 94.94 100 ALA A CA 1
ATOM 750 C C . ALA A 1 100 ? 13.631 -6.585 -16.790 1.00 94.94 100 ALA A C 1
ATOM 752 O O . ALA A 1 100 ? 13.533 -7.126 -17.895 1.00 94.94 100 ALA A O 1
ATOM 753 N N . LEU A 1 101 ? 13.972 -5.298 -16.664 1.00 94.62 101 LEU A N 1
ATOM 754 C CA . LEU A 1 101 ? 14.279 -4.422 -17.803 1.00 94.62 101 LEU A CA 1
ATOM 755 C C . LEU A 1 101 ? 15.529 -4.895 -18.560 1.00 94.62 101 LEU A C 1
ATOM 757 O O . LEU A 1 101 ? 15.500 -5.033 -19.785 1.00 94.62 101 LEU A O 1
ATOM 761 N N . LYS A 1 102 ? 16.605 -5.252 -17.844 1.00 95.75 102 LYS A N 1
ATOM 762 C CA . LYS A 1 102 ? 17.832 -5.800 -18.452 1.00 95.75 102 LYS A CA 1
ATOM 763 C C . LYS A 1 102 ? 17.582 -7.112 -19.198 1.00 95.75 102 LYS A C 1
ATOM 765 O O . LYS A 1 102 ? 18.156 -7.316 -20.267 1.00 95.75 102 LYS A O 1
ATOM 770 N N . LYS A 1 103 ? 16.722 -7.994 -18.667 1.00 97.12 103 LYS A N 1
ATOM 771 C CA . LYS A 1 103 ? 16.300 -9.243 -19.338 1.00 97.12 103 LYS A CA 1
ATOM 772 C C . LYS A 1 103 ? 15.547 -8.981 -20.645 1.00 97.12 103 LYS A C 1
ATOM 774 O O . LYS A 1 103 ? 15.587 -9.818 -21.538 1.00 97.12 103 LYS A O 1
ATOM 779 N N . ARG A 1 104 ? 14.911 -7.815 -20.779 1.00 94.94 104 ARG A N 1
ATOM 780 C CA . ARG A 1 104 ? 14.278 -7.331 -22.017 1.00 94.94 104 ARG A CA 1
ATOM 781 C C . ARG A 1 104 ? 15.248 -6.570 -22.933 1.00 94.94 104 ARG A C 1
ATOM 783 O O . ARG A 1 104 ? 14.805 -5.885 -23.846 1.00 94.94 104 ARG A O 1
ATOM 790 N N . SER A 1 105 ? 16.558 -6.681 -22.696 1.00 94.81 105 SER A N 1
ATOM 791 C CA . SER A 1 105 ? 17.626 -6.006 -23.450 1.00 94.81 105 SER A CA 1
ATOM 792 C C . SER A 1 105 ? 17.621 -4.476 -23.365 1.00 94.81 105 SER A C 1
ATOM 794 O O . SER A 1 105 ? 18.337 -3.823 -24.121 1.00 94.81 105 SER A O 1
ATOM 796 N N . ILE A 1 106 ? 16.896 -3.891 -22.409 1.00 95.12 106 ILE A N 1
ATOM 797 C CA . ILE A 1 106 ? 16.943 -2.453 -22.137 1.00 95.12 106 ILE A CA 1
ATOM 798 C C . ILE A 1 106 ? 18.212 -2.184 -21.319 1.00 95.12 106 ILE A C 1
ATOM 800 O O . ILE A 1 106 ? 18.340 -2.635 -20.179 1.00 95.12 106 ILE A O 1
ATOM 804 N N . ARG A 1 107 ? 19.195 -1.511 -21.930 1.00 93.38 107 ARG A N 1
ATOM 805 C CA . ARG A 1 107 ? 20.516 -1.238 -21.324 1.00 93.38 107 ARG A CA 1
ATOM 806 C C . ARG A 1 107 ? 20.728 0.226 -20.952 1.00 93.38 107 ARG A C 1
ATOM 808 O O . ARG A 1 107 ? 21.527 0.502 -20.063 1.00 93.38 107 ARG A O 1
ATOM 815 N N . SER A 1 108 ? 20.015 1.129 -21.611 1.00 95.00 108 SER A N 1
ATOM 816 C CA . SER A 1 108 ? 20.071 2.571 -21.399 1.00 95.00 108 SER A CA 1
ATOM 817 C C . SER A 1 108 ? 18.687 3.166 -21.607 1.00 95.00 108 SER A C 1
ATOM 819 O O . SER A 1 108 ? 17.923 2.681 -22.441 1.00 95.00 108 SER A O 1
ATOM 821 N N . ILE A 1 109 ? 18.402 4.229 -20.870 1.00 96.50 109 ILE A N 1
ATOM 822 C CA .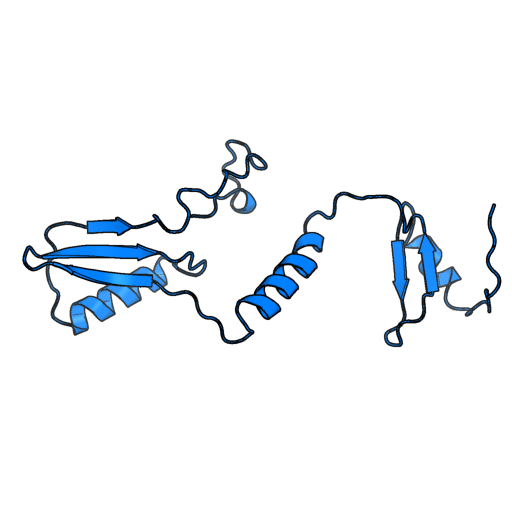 ILE A 1 109 ? 17.218 5.071 -21.024 1.00 96.50 109 ILE A CA 1
ATOM 823 C C . ILE A 1 109 ? 17.695 6.522 -21.087 1.00 96.50 109 ILE A C 1
ATOM 825 O O . ILE A 1 109 ? 18.707 6.860 -20.471 1.00 96.50 109 ILE A O 1
ATOM 829 N N . SER A 1 110 ? 17.014 7.358 -21.860 1.00 97.62 110 SER A N 1
ATOM 830 C CA . SER A 1 110 ? 17.351 8.776 -22.025 1.00 97.62 110 SER A CA 1
ATOM 831 C C . SER A 1 110 ? 16.734 9.645 -20.926 1.00 97.62 110 SER A C 1
ATOM 833 O O . SER A 1 110 ? 17.320 10.653 -20.539 1.00 97.62 110 SER A O 1
ATOM 835 N N . ALA A 1 111 ? 15.578 9.233 -20.399 1.00 97.69 111 ALA A N 1
ATOM 836 C CA . ALA A 1 111 ? 14.866 9.895 -19.311 1.00 97.69 111 ALA A CA 1
ATOM 837 C C . ALA A 1 111 ? 13.903 8.931 -18.596 1.00 97.69 111 ALA A C 1
ATOM 839 O O . ALA A 1 111 ? 13.582 7.854 -19.107 1.00 97.69 111 ALA A O 1
ATOM 840 N N . ILE A 1 112 ? 13.424 9.354 -17.422 1.00 97.31 112 ILE A N 1
ATOM 841 C CA . ILE A 1 112 ? 12.351 8.698 -16.665 1.00 97.31 112 ILE A CA 1
ATOM 842 C C . ILE A 1 112 ? 11.194 9.683 -16.518 1.00 97.31 112 ILE A C 1
ATOM 844 O O . ILE A 1 112 ? 11.408 10.844 -16.173 1.00 97.31 112 ILE A O 1
ATOM 848 N N . VAL A 1 113 ? 9.976 9.201 -16.747 1.00 97.19 113 VAL A N 1
ATOM 849 C CA . VAL A 1 113 ? 8.729 9.913 -16.454 1.00 97.19 113 VAL A CA 1
ATOM 850 C C . VAL A 1 113 ? 7.942 9.086 -15.446 1.00 97.19 113 VAL A C 1
ATOM 852 O O . VAL A 1 113 ? 7.741 7.892 -15.659 1.00 97.19 113 VAL A O 1
ATOM 855 N N . LEU A 1 114 ? 7.509 9.713 -14.353 1.00 94.69 114 LEU A N 1
ATOM 856 C CA . LEU A 1 114 ? 6.634 9.097 -13.358 1.00 94.69 114 LEU A CA 1
ATOM 857 C C . LEU A 1 114 ? 5.207 9.608 -13.578 1.00 94.69 114 LEU A C 1
ATOM 859 O O . LEU A 1 114 ? 4.987 10.815 -13.635 1.00 94.69 114 LEU A O 1
ATOM 863 N N . ASP A 1 115 ? 4.263 8.688 -13.741 1.00 93.44 115 ASP A N 1
ATOM 864 C CA . ASP A 1 115 ? 2.834 8.963 -13.871 1.00 93.44 115 ASP A CA 1
ATOM 865 C C . ASP A 1 115 ? 2.120 8.491 -12.595 1.00 93.44 115 ASP A C 1
ATOM 867 O O . ASP A 1 115 ? 1.889 7.293 -12.398 1.00 93.44 115 ASP A O 1
ATOM 871 N N . ASP A 1 116 ? 1.787 9.460 -11.742 1.00 90.12 116 ASP A N 1
ATOM 872 C CA . ASP A 1 116 ? 1.012 9.331 -10.501 1.00 90.12 116 ASP A CA 1
ATOM 873 C C . ASP A 1 116 ? -0.435 9.845 -10.659 1.00 90.12 116 ASP A C 1
ATOM 875 O O . ASP A 1 116 ? -1.167 10.035 -9.687 1.00 90.12 116 ASP A O 1
ATOM 879 N N . THR A 1 117 ? -0.887 10.046 -11.906 1.00 91.25 117 THR A N 1
ATOM 880 C CA . THR A 1 117 ? -2.163 10.720 -12.221 1.00 91.25 117 THR A CA 1
ATOM 881 C C . THR A 1 117 ? -3.394 10.046 -11.626 1.00 91.25 117 THR A C 1
ATOM 883 O O . THR A 1 117 ? -4.442 10.681 -11.510 1.00 91.25 117 THR A O 1
ATOM 886 N N . LEU A 1 118 ? -3.283 8.775 -11.225 1.00 89.25 118 LEU A N 1
ATOM 887 C CA . LEU A 1 118 ? -4.377 8.028 -10.612 1.00 89.25 118 LEU A CA 1
ATOM 888 C C . LEU A 1 118 ? -4.867 8.669 -9.303 1.00 89.25 118 LEU A C 1
ATOM 890 O O . LEU A 1 118 ? -6.062 8.595 -9.022 1.00 89.25 118 LEU A O 1
ATOM 894 N N . PHE A 1 119 ? -3.978 9.317 -8.542 1.00 85.81 119 PHE A N 1
ATOM 895 C CA . PHE A 1 119 ? -4.297 9.902 -7.235 1.00 85.81 119 PHE A CA 1
ATOM 896 C C . PHE A 1 119 ? -4.191 11.430 -7.192 1.00 85.81 119 PHE A C 1
ATOM 898 O O . PHE A 1 119 ? -4.348 12.013 -6.126 1.00 85.81 119 PHE A O 1
ATOM 905 N N . GLN A 1 120 ? -4.019 12.110 -8.331 1.00 79.44 120 GLN A N 1
ATOM 906 C CA . GLN A 1 120 ? -3.857 13.576 -8.378 1.00 79.44 120 GLN A CA 1
ATOM 907 C C . GLN A 1 120 ? -5.030 14.379 -7.790 1.00 79.44 120 GLN A C 1
ATOM 909 O O . GLN A 1 120 ? -4.849 15.533 -7.415 1.00 79.44 120 GLN A O 1
ATOM 914 N N . ASN A 1 121 ? -6.221 13.780 -7.698 1.00 71.06 121 ASN A N 1
ATOM 915 C CA . ASN A 1 121 ? -7.406 14.398 -7.094 1.00 71.06 121 ASN A CA 1
ATOM 916 C C . ASN A 1 121 ? -7.721 13.861 -5.689 1.00 71.06 121 ASN A C 1
ATOM 918 O O . ASN A 1 121 ? -8.794 14.147 -5.159 1.00 71.06 121 ASN A O 1
ATOM 922 N N . ALA A 1 122 ? -6.850 13.035 -5.106 1.00 69.44 122 ALA A N 1
ATOM 923 C CA . ALA A 1 122 ? -7.013 12.616 -3.724 1.00 69.44 122 ALA A CA 1
ATOM 924 C C . ALA A 1 122 ? -6.738 13.825 -2.823 1.00 69.44 122 ALA A C 1
ATOM 926 O O . ALA A 1 122 ? -5.697 14.471 -2.944 1.00 69.44 122 ALA A O 1
ATOM 927 N N . GLU A 1 123 ? -7.681 14.161 -1.942 1.00 63.47 123 GLU A N 1
ATOM 928 C CA . GLU A 1 123 ? -7.437 15.218 -0.965 1.00 63.47 123 GLU A CA 1
ATOM 929 C C . GLU A 1 123 ? -6.258 14.818 -0.076 1.00 63.47 123 GLU A C 1
ATOM 931 O O . GLU A 1 123 ? -6.207 13.693 0.431 1.00 63.47 123 GLU A O 1
ATOM 936 N N . SER A 1 124 ? -5.309 15.740 0.118 1.00 61.16 124 SER A N 1
ATOM 937 C CA . SER A 1 124 ? -4.244 15.552 1.095 1.00 61.16 124 SER A CA 1
ATOM 938 C C . SER A 1 124 ? -4.894 15.352 2.456 1.00 61.16 124 SER A C 1
ATOM 940 O O . SER A 1 124 ? -5.587 16.238 2.962 1.00 61.16 124 SER A O 1
ATOM 942 N N . ASN A 1 125 ? -4.696 14.187 3.054 1.00 57.50 125 ASN A N 1
ATOM 943 C CA . ASN A 1 125 ? -5.152 13.929 4.402 1.00 57.50 125 ASN A CA 1
ATOM 944 C C . ASN A 1 125 ? -4.254 14.728 5.365 1.00 57.50 125 ASN A C 1
ATOM 946 O O . ASN A 1 125 ? -3.254 14.215 5.852 1.00 57.50 125 ASN A O 1
ATOM 950 N N . ASP A 1 126 ? -4.650 15.970 5.669 1.00 53.91 126 ASP A N 1
ATOM 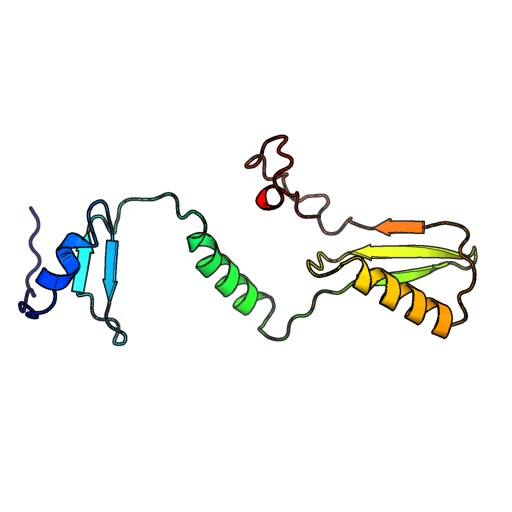951 C CA . ASP A 1 126 ? -3.998 16.934 6.588 1.00 53.91 126 ASP A CA 1
ATOM 952 C C . ASP A 1 126 ? -3.988 16.480 8.071 1.00 53.91 126 ASP A C 1
ATOM 954 O O . ASP A 1 126 ? -4.004 17.268 9.011 1.00 53.91 126 ASP A O 1
ATOM 958 N N . TRP A 1 127 ? -4.017 15.169 8.309 1.00 58.16 127 TRP A N 1
ATOM 959 C CA . TRP A 1 127 ? -4.104 14.560 9.632 1.00 58.16 127 TRP A CA 1
ATOM 960 C C . TRP A 1 127 ? -2.728 14.428 10.301 1.00 58.16 127 TRP A C 1
ATOM 962 O O . TRP A 1 127 ? -2.670 14.340 11.525 1.00 58.16 127 TRP A O 1
ATOM 972 N N . GLY A 1 128 ? -1.638 14.410 9.521 1.00 55.50 128 GLY A N 1
ATOM 973 C CA . GLY A 1 128 ? -0.265 14.200 10.011 1.00 55.50 128 GLY A CA 1
ATOM 974 C C . GLY A 1 128 ? 0.556 15.476 10.241 1.00 55.50 128 GLY A C 1
ATOM 975 O O . GLY A 1 128 ? 1.598 15.424 10.895 1.00 55.50 128 GLY A O 1
ATOM 976 N N . GLY A 1 129 ? 0.112 16.633 9.730 1.00 57.91 129 GLY A N 1
ATOM 977 C CA . GLY A 1 129 ? 0.963 17.826 9.644 1.00 57.91 129 GLY A CA 1
ATOM 978 C C . GLY A 1 129 ? 2.295 17.552 8.914 1.00 57.91 129 GLY A C 1
ATOM 979 O O . GLY A 1 129 ? 2.451 16.542 8.232 1.00 57.91 129 GLY A O 1
ATOM 980 N N . ASN A 1 130 ? 3.287 18.437 9.072 1.00 68.38 130 ASN A N 1
ATOM 981 C CA . ASN A 1 130 ? 4.665 18.191 8.614 1.00 68.38 130 ASN A CA 1
ATOM 982 C C . ASN A 1 130 ? 5.422 17.346 9.656 1.00 68.38 130 ASN A C 1
ATOM 984 O O . ASN A 1 130 ? 6.183 17.881 10.463 1.00 68.38 130 ASN A O 1
ATOM 988 N N . SER A 1 131 ? 5.163 16.041 9.666 1.00 82.19 131 SER A N 1
ATOM 989 C CA . SER A 1 131 ? 5.780 15.057 10.560 1.00 82.19 131 SER A CA 1
ATOM 990 C C . SER A 1 131 ? 6.710 14.127 9.776 1.00 82.19 131 SER A C 1
ATOM 992 O O . SER A 1 131 ? 6.359 13.670 8.693 1.00 82.19 131 SER A O 1
ATOM 994 N N . ASP A 1 132 ? 7.872 13.803 10.350 1.00 86.38 132 ASP A N 1
ATOM 995 C CA . ASP A 1 132 ? 8.808 12.807 9.800 1.00 86.38 132 ASP A CA 1
ATOM 996 C C . ASP A 1 132 ? 8.505 11.383 10.303 1.00 86.38 132 ASP A C 1
ATOM 998 O O . ASP A 1 132 ? 9.285 10.448 10.091 1.00 86.38 132 ASP A O 1
ATOM 1002 N N . ASN A 1 133 ? 7.390 11.188 11.017 1.00 88.50 133 ASN A N 1
ATOM 1003 C CA . ASN A 1 133 ? 7.020 9.861 11.479 1.00 88.50 133 ASN A CA 1
ATOM 1004 C C . ASN A 1 133 ? 6.570 8.991 10.297 1.00 88.50 133 ASN A C 1
ATOM 1006 O O . ASN A 1 133 ? 5.747 9.412 9.485 1.00 88.50 133 ASN A O 1
ATOM 1010 N N . PRO A 1 134 ? 7.003 7.722 10.233 1.00 87.69 134 PRO A N 1
ATOM 1011 C CA . PRO A 1 134 ? 6.705 6.854 9.096 1.00 87.69 134 PRO A CA 1
ATOM 1012 C C . PRO A 1 134 ? 5.210 6.536 8.930 1.00 87.69 134 PRO A C 1
ATOM 1014 O O . PRO A 1 134 ? 4.781 6.182 7.838 1.00 87.69 134 PRO A O 1
ATOM 1017 N N . TYR A 1 135 ? 4.405 6.644 9.992 1.00 86.38 135 TYR A N 1
ATOM 1018 C CA . TYR A 1 135 ? 2.956 6.416 9.932 1.00 86.38 135 TYR A CA 1
ATOM 1019 C C . TYR A 1 135 ? 2.158 7.636 9.438 1.00 86.38 135 TYR A C 1
ATOM 1021 O O . TYR A 1 135 ? 0.958 7.496 9.209 1.00 86.38 135 TYR A O 1
ATOM 1029 N N . ASP A 1 136 ? 2.816 8.788 9.267 1.00 85.81 136 ASP A N 1
ATOM 1030 C CA . ASP A 1 136 ? 2.247 10.026 8.714 1.00 85.81 136 ASP A CA 1
ATOM 1031 C C . ASP A 1 136 ? 2.639 10.225 7.236 1.00 85.81 136 ASP A C 1
ATOM 1033 O O . ASP A 1 136 ? 2.338 11.262 6.646 1.00 85.81 136 ASP A O 1
ATOM 1037 N N . ALA A 1 137 ? 3.318 9.244 6.627 1.00 85.12 137 ALA A N 1
ATOM 1038 C CA . ALA A 1 137 ? 3.731 9.319 5.232 1.00 85.12 137 ALA A CA 1
ATOM 1039 C C . ALA A 1 137 ? 2.515 9.531 4.305 1.00 85.12 137 ALA A C 1
ATOM 1041 O O . ALA A 1 137 ? 1.488 8.861 4.475 1.00 85.12 137 ALA A O 1
ATOM 1042 N N . PRO A 1 138 ? 2.611 10.437 3.314 1.00 81.56 138 PRO A N 1
ATOM 1043 C CA . PRO A 1 138 ? 1.527 10.659 2.372 1.00 81.56 138 PRO A CA 1
ATOM 1044 C C . PRO A 1 138 ? 1.307 9.411 1.514 1.00 81.56 138 PRO A C 1
ATOM 1046 O O . PRO A 1 138 ? 2.258 8.741 1.111 1.00 81.56 138 PRO A O 1
ATOM 1049 N N . ASN A 1 139 ? 0.045 9.129 1.199 1.00 80.81 139 ASN A N 1
ATOM 1050 C CA . ASN A 1 139 ? -0.287 8.130 0.188 1.00 80.81 139 ASN A CA 1
ATOM 1051 C C . ASN A 1 139 ? -0.094 8.754 -1.202 1.00 80.81 139 ASN A C 1
ATOM 1053 O O . ASN A 1 139 ? -0.572 9.868 -1.433 1.00 80.81 139 ASN A O 1
ATOM 1057 N N . SER A 1 140 ? 0.584 8.047 -2.108 1.00 72.44 140 SER A N 1
ATOM 1058 C CA . SER A 1 140 ? 0.894 8.496 -3.473 1.00 72.44 140 SER A CA 1
ATOM 1059 C C . SER A 1 140 ? 0.715 7.409 -4.531 1.00 72.44 140 SER A C 1
ATOM 1061 O O . SER A 1 140 ? 0.613 6.210 -4.176 1.00 72.44 140 SER A O 1
#

Secondary structure (DSSP, 8-state):
----S-----TTHHHHGGG-SSSEEEE-TTS-EEEEESTTS----GGGHHHHHHHHHHHHH-TT----EEEEE-TT-EEEEEE---TT--HHHHHHHHHHHHHTT----SEEEEE-GGGTTSPP-TTS-S---GGGPPP-

Sequence (140 aa):
MITDANTASITGTKQFEHLVSTGGYIITAAGRPLIQDNVHEPFIPASTIKIATSLAALEILGPNYRYKTAFYLSDDAVLCIKGYGDPSLTSEAIEEIVLALKKRSIRSISAIVLDDTLFQNAESNDWGGNSDNPYDAPNS

Foldseek 3Di:
DDDDDDPPPPVCLVVCPVVDDAFDWDADPVGHTSDGDPVVDDDDCVCVVVVVVVVCCCVPQNPPHDFDWDWDADPQQEIEIEGPQHPPCDPVVVVVVVVVCVVVVSDDGPYYHYHDVNCPPPPFPCPQPPDPDPVNDTRD

pLDDT: mean 85.09, std 16.43, range [31.81, 98.38]

Radius of gyration: 25.07 Å; chains: 1; bounding box: 56×35×65 Å